Protein AF-A0A968D7C8-F1 (afdb_monomer)

Mean predicted aligned error: 4.27 Å

Foldseek 3Di:
DDADEAAPDPDDDPPDAADQFAHWYWYDDDQKIKIKGARHPQDANDDPPGDHSGDMDIDIWHQDPVPRDIDD

pLDDT: mean 91.31, std 8.65, range [60.16, 98.38]

Radius of gyration: 13.73 Å; Cα contacts (8 Å, |Δi|>4): 136; chains: 1; bounding box: 36×19×41 Å

Structure (mmCIF, N/CA/C/O backbone):
data_AF-A0A968D7C8-F1
#
_entry.id   AF-A0A968D7C8-F1
#
loop_
_atom_site.group_PDB
_atom_site.id
_atom_site.type_symbol
_atom_site.label_atom_id
_atom_site.label_alt_id
_atom_site.label_comp_id
_atom_site.label_asym_id
_atom_site.label_entity_id
_atom_site.label_seq_id
_atom_site.pdbx_PDB_ins_code
_atom_site.Cartn_x
_atom_site.Cartn_y
_atom_site.Cartn_z
_atom_site.occupancy
_atom_site.B_iso_or_equiv
_atom_site.auth_seq_id
_atom_site.auth_comp_id
_atom_site.auth_asym_id
_atom_site.auth_atom_id
_atom_site.pdbx_PDB_model_num
ATOM 1 N N . MET A 1 1 ? 8.683 11.607 5.067 1.00 73.44 1 MET A N 1
ATOM 2 C CA . MET A 1 1 ? 8.099 11.015 3.844 1.00 73.44 1 MET A CA 1
ATOM 3 C C . MET A 1 1 ? 6.629 10.746 4.104 1.00 73.44 1 MET A C 1
ATOM 5 O O . MET A 1 1 ? 6.284 10.534 5.262 1.00 73.44 1 MET A O 1
ATOM 9 N N . THR A 1 2 ? 5.793 10.758 3.071 1.00 87.06 2 THR A N 1
ATOM 10 C CA . THR A 1 2 ? 4.349 10.515 3.192 1.00 87.06 2 THR A CA 1
ATOM 11 C C . THR A 1 2 ? 3.985 9.353 2.283 1.00 87.06 2 THR A C 1
ATOM 13 O O . THR A 1 2 ? 4.357 9.369 1.113 1.00 87.06 2 THR A O 1
ATOM 16 N N . ARG A 1 3 ? 3.270 8.358 2.814 1.00 90.75 3 ARG A N 1
ATOM 17 C CA . ARG A 1 3 ? 2.672 7.274 2.027 1.00 90.75 3 ARG A CA 1
ATOM 18 C C . ARG A 1 3 ? 1.200 7.596 1.794 1.00 90.75 3 ARG A C 1
ATOM 20 O O . ARG A 1 3 ? 0.496 7.925 2.745 1.00 90.75 3 ARG A O 1
ATOM 27 N N . THR A 1 4 ? 0.747 7.474 0.553 1.00 95.19 4 THR A N 1
ATOM 28 C CA . THR A 1 4 ? -0.669 7.605 0.187 1.00 95.19 4 THR A CA 1
ATOM 29 C C . THR A 1 4 ? -1.252 6.220 -0.040 1.00 95.19 4 THR A C 1
ATOM 31 O O . THR A 1 4 ? -0.646 5.408 -0.734 1.00 95.19 4 THR A O 1
ATOM 34 N N . ILE A 1 5 ? -2.425 5.956 0.536 1.00 97.12 5 ILE A N 1
ATOM 35 C CA . ILE A 1 5 ? -3.165 4.707 0.344 1.00 97.12 5 ILE A CA 1
ATOM 36 C C . ILE A 1 5 ? -4.435 5.036 -0.439 1.00 97.12 5 ILE A C 1
ATOM 38 O O . ILE A 1 5 ? -5.277 5.811 0.020 1.00 97.12 5 ILE A O 1
ATOM 42 N N . HIS A 1 6 ? -4.566 4.464 -1.632 1.00 97.81 6 HIS A N 1
ATOM 43 C CA . HIS A 1 6 ? -5.716 4.676 -2.503 1.00 97.81 6 HIS A CA 1
ATOM 44 C C . HIS A 1 6 ? -6.836 3.697 -2.139 1.00 97.81 6 HIS A C 1
ATOM 46 O O . HIS A 1 6 ? -6.740 2.498 -2.385 1.00 97.81 6 HIS A O 1
ATOM 52 N N . MET A 1 7 ? -7.908 4.214 -1.537 1.00 98.19 7 MET A N 1
ATOM 53 C CA . MET A 1 7 ? -9.014 3.402 -1.002 1.00 98.19 7 MET A CA 1
ATOM 54 C C . MET A 1 7 ? -10.093 3.052 -2.039 1.00 98.19 7 MET A C 1
ATOM 56 O O . MET A 1 7 ? -11.031 2.319 -1.742 1.00 98.19 7 MET A O 1
ATOM 60 N N . ASN A 1 8 ? -10.004 3.625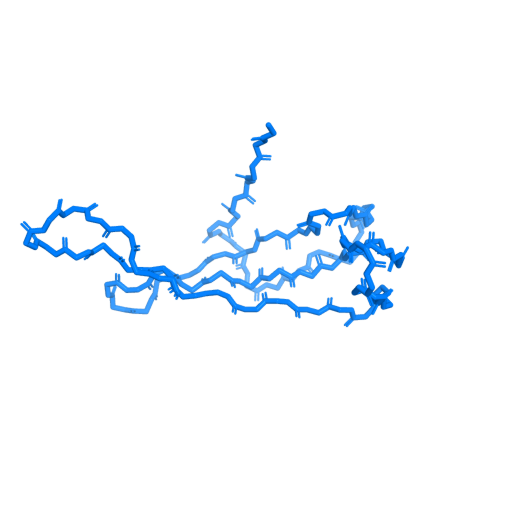 -3.241 1.00 97.69 8 ASN A N 1
ATOM 61 C CA . ASN A 1 8 ? -11.013 3.534 -4.299 1.00 97.69 8 ASN A CA 1
ATOM 62 C C . ASN A 1 8 ? -10.546 2.717 -5.516 1.00 97.69 8 ASN A C 1
ATOM 64 O O . ASN A 1 8 ? -11.157 2.810 -6.579 1.00 97.69 8 ASN A O 1
ATOM 68 N N . LEU A 1 9 ? -9.459 1.957 -5.371 1.00 97.12 9 LEU A N 1
ATOM 69 C CA . LEU A 1 9 ? -8.898 1.100 -6.411 1.00 97.12 9 LEU A CA 1
ATOM 70 C C . LEU A 1 9 ? -8.968 -0.363 -5.972 1.00 97.12 9 LEU A C 1
ATOM 72 O O . LEU A 1 9 ? -8.753 -0.679 -4.804 1.00 97.12 9 LEU A O 1
ATOM 76 N N . THR A 1 10 ? -9.251 -1.251 -6.921 1.00 95.56 10 THR A N 1
ATOM 77 C CA . THR A 1 10 ? -9.265 -2.708 -6.706 1.00 95.56 10 THR A CA 1
ATOM 78 C C . THR A 1 10 ? -8.040 -3.406 -7.290 1.00 95.56 10 THR A C 1
ATOM 80 O O . THR A 1 10 ? -7.799 -4.567 -6.978 1.00 95.56 10 THR A O 1
ATOM 83 N N . GLU A 1 11 ? -7.273 -2.711 -8.129 1.00 96.44 11 GLU A N 1
ATOM 84 C CA . GLU A 1 11 ? -6.059 -3.203 -8.775 1.00 96.44 11 GLU A CA 1
ATOM 85 C C . GLU A 1 11 ? -5.012 -2.089 -8.869 1.00 96.44 11 GLU A C 1
ATOM 87 O O . GLU A 1 11 ? -5.346 -0.900 -8.850 1.00 96.44 11 GLU A O 1
ATOM 92 N N . HIS A 1 12 ? -3.737 -2.474 -8.961 1.00 96.19 12 HIS A N 1
ATOM 93 C CA . HIS A 1 12 ? -2.656 -1.510 -9.142 1.00 96.19 12 HIS A CA 1
ATOM 94 C C . HIS A 1 12 ? -2.633 -0.980 -10.574 1.00 96.19 12 HIS A C 1
ATOM 96 O O . HIS A 1 12 ? -2.671 -1.777 -11.515 1.00 96.19 12 HIS A O 1
ATOM 102 N N . PRO A 1 13 ? -2.484 0.340 -10.762 1.00 95.06 13 PRO A N 1
ATOM 103 C CA . PRO A 1 13 ? -2.294 0.902 -12.088 1.00 95.06 13 PRO A CA 1
ATOM 104 C C . PRO A 1 13 ? -1.011 0.355 -12.728 1.00 95.06 13 PRO A C 1
ATOM 106 O O . PRO A 1 13 ? 0.021 0.167 -12.076 1.00 95.06 13 PRO A O 1
ATOM 109 N N . THR A 1 14 ? -1.070 0.096 -14.032 1.00 92.25 14 THR A N 1
ATOM 110 C CA . THR A 1 14 ? 0.074 -0.423 -14.801 1.00 92.25 14 THR A CA 1
ATOM 111 C C . THR A 1 14 ? 0.965 0.691 -15.350 1.00 92.25 14 THR A C 1
ATOM 113 O O . THR A 1 14 ? 2.134 0.450 -15.661 1.00 92.25 14 THR A O 1
ATOM 116 N N . ASP A 1 15 ? 0.440 1.914 -15.403 1.00 93.50 15 ASP A N 1
ATOM 117 C CA . ASP A 1 15 ? 1.025 3.126 -15.978 1.00 93.50 15 ASP A CA 1
ATOM 118 C C . ASP A 1 15 ? 1.623 4.081 -14.929 1.00 93.50 15 ASP A C 1
ATOM 120 O O . ASP A 1 15 ? 1.908 5.240 -15.222 1.00 93.50 15 ASP A O 1
ATOM 124 N N . VAL A 1 16 ? 1.879 3.595 -13.711 1.00 92.75 16 VAL A N 1
ATOM 125 C CA . VAL A 1 16 ? 2.628 4.351 -12.696 1.00 92.75 16 VAL A CA 1
ATOM 126 C C . VAL A 1 16 ? 4.120 4.048 -12.749 1.00 92.75 16 VAL A C 1
ATOM 128 O O . VAL A 1 16 ? 4.540 2.892 -12.908 1.00 92.75 16 VAL A O 1
ATOM 131 N N . VAL A 1 17 ? 4.913 5.107 -12.574 1.00 93.00 17 VAL A N 1
ATOM 132 C CA . VAL A 1 17 ? 6.369 5.033 -12.418 1.00 93.00 17 VAL A CA 1
ATOM 133 C C . VAL A 1 17 ? 6.683 4.300 -11.108 1.00 93.00 17 VAL A C 1
ATOM 135 O O . VAL A 1 17 ? 6.199 4.735 -10.060 1.00 93.00 17 VAL A O 1
ATOM 138 N N . PRO A 1 18 ? 7.464 3.204 -11.141 1.00 92.94 18 PRO A N 1
ATOM 139 C CA . PRO A 1 18 ? 7.855 2.499 -9.927 1.00 92.94 18 PRO A CA 1
ATOM 140 C C . PRO A 1 18 ? 8.639 3.382 -8.948 1.00 92.94 18 PRO A C 1
ATOM 142 O O . PRO A 1 18 ? 9.367 4.284 -9.368 1.00 92.94 18 PRO A O 1
ATOM 145 N N . SER A 1 19 ? 8.510 3.112 -7.648 1.00 91.50 19 SER A N 1
ATOM 146 C CA . SER A 1 19 ? 9.214 3.858 -6.595 1.00 91.50 19 SER A CA 1
ATOM 147 C C . SER A 1 19 ? 9.684 2.952 -5.460 1.00 91.50 19 SER A C 1
ATOM 149 O O . SER A 1 19 ? 9.150 1.859 -5.288 1.00 91.50 19 SER A O 1
ATOM 151 N N . ASP A 1 20 ? 10.620 3.422 -4.630 1.00 88.62 20 ASP A N 1
ATOM 152 C CA . ASP A 1 20 ? 11.145 2.627 -3.507 1.00 88.62 20 ASP A CA 1
ATOM 153 C C . ASP A 1 20 ? 10.064 2.305 -2.454 1.00 88.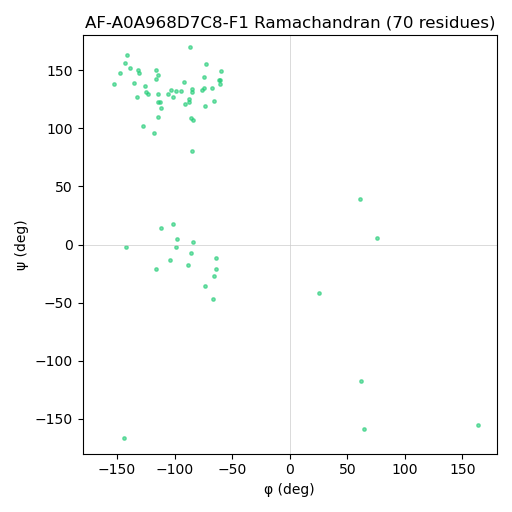62 20 ASP A C 1
ATOM 155 O O . ASP A 1 20 ? 10.198 1.354 -1.689 1.00 88.62 20 ASP A O 1
ATOM 159 N N . MET A 1 21 ? 8.974 3.082 -2.414 1.00 89.75 21 MET A N 1
ATOM 160 C CA . MET A 1 21 ? 7.822 2.852 -1.530 1.00 89.75 21 MET A CA 1
ATOM 161 C C . MET A 1 21 ? 6.650 2.152 -2.233 1.00 89.75 21 MET A C 1
ATOM 163 O O . MET A 1 21 ? 5.630 1.880 -1.595 1.00 89.75 21 MET A O 1
ATOM 167 N N . GLY A 1 22 ? 6.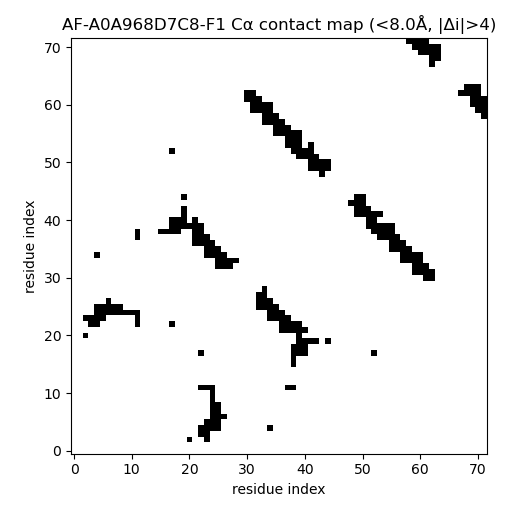778 1.876 -3.531 1.00 93.38 22 GLY A N 1
ATOM 168 C CA . GLY A 1 22 ? 5.713 1.315 -4.349 1.00 93.38 22 GLY A CA 1
ATOM 169 C C . GLY A 1 22 ? 4.502 2.241 -4.506 1.00 93.38 22 GLY A C 1
ATOM 170 O O . GLY A 1 22 ? 4.581 3.462 -4.348 1.00 93.38 22 GLY A O 1
ATOM 171 N N . TYR A 1 23 ? 3.371 1.636 -4.844 1.00 96.19 23 TYR A N 1
ATOM 172 C CA . TYR A 1 23 ? 2.044 2.234 -4.931 1.00 96.19 23 TYR A CA 1
ATOM 173 C C . TYR A 1 23 ? 1.110 1.412 -4.048 1.00 96.19 23 TYR A C 1
ATOM 175 O O . TYR A 1 23 ? 1.141 0.187 -4.130 1.00 96.19 23 TYR A O 1
ATOM 183 N N . SER A 1 24 ? 0.318 2.051 -3.187 1.00 97.88 24 SER A N 1
ATOM 184 C CA . SER A 1 24 ? -0.497 1.353 -2.183 1.00 97.88 24 SER A CA 1
ATOM 185 C C . SER A 1 24 ? -1.989 1.524 -2.440 1.00 97.88 24 SER A C 1
ATOM 187 O O . SER A 1 24 ? -2.484 2.648 -2.546 1.00 97.88 24 SER A O 1
ATOM 189 N N . ILE A 1 25 ? -2.714 0.409 -2.454 1.00 98.38 25 ILE A N 1
ATOM 190 C CA . ILE A 1 25 ? -4.178 0.365 -2.471 1.00 98.38 25 ILE A CA 1
ATOM 191 C C . ILE A 1 25 ? -4.679 -0.248 -1.165 1.00 98.38 25 ILE A C 1
ATOM 193 O O . ILE A 1 25 ? -4.017 -1.107 -0.583 1.00 98.38 25 ILE A O 1
ATOM 197 N N . GLY A 1 26 ? -5.822 0.218 -0.676 1.00 98.06 26 GLY A N 1
ATOM 198 C CA . GLY A 1 26 ? -6.344 -0.182 0.627 1.00 98.06 26 GLY A CA 1
ATOM 199 C C . GLY A 1 26 ? -7.803 -0.597 0.575 1.00 98.06 26 GLY A C 1
ATOM 200 O O . GLY A 1 26 ? -8.596 -0.046 -0.188 1.00 98.06 26 GLY A O 1
ATOM 201 N N . ARG A 1 27 ? -8.171 -1.550 1.429 1.00 98.00 27 ARG A N 1
ATOM 202 C CA . ARG A 1 27 ? -9.559 -1.973 1.629 1.00 98.00 27 ARG A CA 1
ATOM 203 C C . ARG A 1 27 ? -9.794 -2.397 3.072 1.00 98.00 27 ARG A C 1
ATOM 205 O O . ARG A 1 27 ? -8.907 -2.952 3.715 1.00 98.00 27 ARG A O 1
ATOM 212 N N . TRP A 1 28 ? -11.005 -2.164 3.562 1.00 96.94 28 TRP A N 1
ATOM 213 C CA . TRP A 1 28 ? -11.415 -2.614 4.889 1.00 96.94 28 TRP A CA 1
ATOM 214 C C . TRP A 1 28 ? -11.908 -4.062 4.846 1.00 96.94 28 TRP A C 1
ATOM 216 O O . TRP A 1 28 ? -12.747 -4.419 4.019 1.00 96.94 28 TRP A O 1
ATOM 226 N N . GLU A 1 29 ? -11.405 -4.882 5.763 1.00 97.00 29 GLU A N 1
ATOM 227 C CA . GLU A 1 29 ? -11.942 -6.198 6.108 1.00 97.00 29 GLU A CA 1
ATOM 228 C C . GLU A 1 29 ? -12.380 -6.169 7.570 1.00 97.00 29 GLU A C 1
ATOM 230 O O . GLU A 1 29 ? -11.565 -6.329 8.478 1.00 97.00 29 GLU A O 1
ATOM 235 N N . GLY A 1 30 ? -13.668 -5.916 7.807 1.00 95.31 30 GLY A N 1
ATOM 236 C CA . GLY A 1 30 ? -14.146 -5.637 9.159 1.00 95.31 30 GLY A CA 1
ATOM 237 C C . GLY A 1 30 ? -13.486 -4.372 9.711 1.00 95.31 30 GLY A C 1
ATOM 238 O O . GLY A 1 30 ? -13.660 -3.294 9.147 1.00 95.31 30 GLY A O 1
ATOM 239 N N . ASP A 1 31 ? -12.727 -4.516 10.795 1.00 94.81 31 ASP A N 1
ATOM 240 C CA . ASP A 1 31 ? -11.982 -3.444 11.467 1.00 94.81 31 ASP A CA 1
ATOM 241 C C . ASP A 1 31 ? -10.495 -3.378 11.071 1.00 94.81 31 ASP A C 1
ATOM 243 O O . ASP A 1 31 ? -9.739 -2.577 11.621 1.00 94.81 31 ASP A O 1
ATOM 247 N N . THR A 1 32 ? -10.069 -4.210 10.118 1.00 97.06 32 THR A N 1
ATOM 248 C CA . THR A 1 32 ? -8.685 -4.266 9.640 1.00 97.06 32 THR A CA 1
ATOM 249 C C . THR A 1 32 ? -8.549 -3.538 8.306 1.00 97.06 32 THR A C 1
ATOM 251 O O . THR A 1 32 ? -9.259 -3.849 7.345 1.00 97.06 32 THR A O 1
ATOM 254 N N . LEU A 1 33 ? -7.605 -2.603 8.2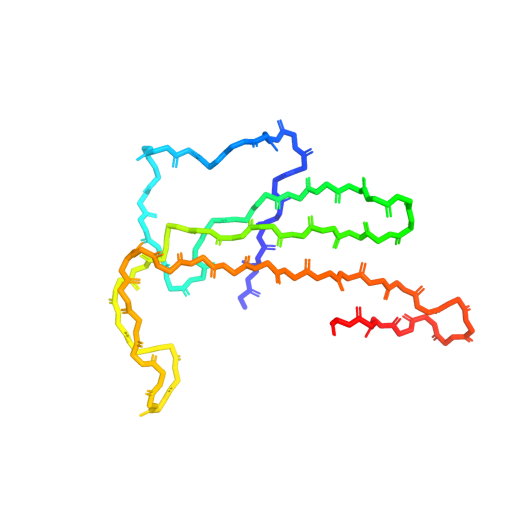13 1.00 97.56 33 LEU A N 1
ATOM 255 C CA . LEU A 1 33 ? -7.193 -1.995 6.953 1.00 97.56 33 LEU A CA 1
ATOM 256 C C . LEU A 1 33 ? -6.149 -2.896 6.292 1.00 97.56 33 LEU A C 1
ATOM 258 O O . LEU A 1 33 ? -5.003 -2.969 6.734 1.00 97.56 33 LEU A O 1
ATOM 262 N N . VAL A 1 34 ? -6.546 -3.576 5.221 1.00 98.12 34 VAL A N 1
ATOM 263 C CA . VAL A 1 34 ? -5.633 -4.361 4.389 1.00 98.12 34 VAL A CA 1
ATOM 264 C C . VAL A 1 34 ? -5.050 -3.448 3.328 1.00 98.12 34 VAL A C 1
ATOM 266 O O . VAL A 1 34 ? -5.798 -2.856 2.545 1.00 98.12 34 VAL A O 1
ATOM 269 N N . ILE A 1 35 ? -3.726 -3.347 3.298 1.00 98.12 35 ILE A N 1
ATOM 270 C CA . ILE A 1 35 ? -2.998 -2.533 2.330 1.00 98.12 35 ILE A CA 1
ATOM 271 C C . ILE A 1 35 ? -2.185 -3.465 1.450 1.00 98.12 35 ILE A C 1
ATOM 273 O O . ILE A 1 35 ? -1.348 -4.214 1.945 1.00 98.12 35 ILE A O 1
ATOM 277 N N . ASP A 1 36 ? -2.416 -3.392 0.148 1.00 97.94 36 ASP A N 1
ATOM 278 C CA . ASP A 1 36 ? -1.607 -4.075 -0.849 1.00 97.94 36 ASP A CA 1
ATOM 279 C C . ASP A 1 36 ? -0.725 -3.054 -1.565 1.00 97.94 36 ASP A C 1
ATOM 281 O O . ASP A 1 36 ? -1.195 -1.996 -1.992 1.00 97.94 36 ASP A O 1
ATOM 285 N N . SER A 1 37 ? 0.570 -3.337 -1.655 1.00 96.62 37 SER A N 1
ATOM 286 C CA . SER A 1 37 ? 1.548 -2.475 -2.313 1.00 96.62 37 SER A CA 1
ATOM 287 C C . SER A 1 37 ? 2.324 -3.227 -3.371 1.00 96.62 37 SER A C 1
ATOM 289 O O . SER A 1 37 ? 2.783 -4.344 -3.141 1.00 96.62 37 SER A O 1
ATOM 291 N N . ALA A 1 38 ? 2.506 -2.578 -4.514 1.00 95.94 38 ALA A N 1
ATOM 292 C CA . ALA A 1 38 ? 3.251 -3.097 -5.653 1.00 95.94 38 ALA A CA 1
ATOM 293 C C . ALA A 1 38 ? 4.016 -1.957 -6.337 1.00 95.94 38 ALA A C 1
ATOM 295 O O . ALA A 1 38 ? 4.117 -0.860 -5.792 1.00 95.94 38 ALA A O 1
ATOM 296 N N . ARG A 1 39 ? 4.524 -2.190 -7.555 1.00 94.81 39 ARG A N 1
ATOM 297 C CA . ARG A 1 39 ? 5.207 -1.162 -8.369 1.00 94.81 39 ARG A CA 1
ATOM 298 C C . ARG A 1 39 ? 6.460 -0.617 -7.677 1.00 94.81 39 ARG A C 1
ATOM 300 O O . ARG A 1 39 ? 6.739 0.580 -7.727 1.00 94.81 39 ARG A O 1
ATOM 307 N N . PHE A 1 40 ? 7.203 -1.503 -7.024 1.00 93.81 40 PHE A N 1
ATOM 308 C CA . PHE A 1 40 ? 8.485 -1.158 -6.428 1.00 93.81 40 PHE A CA 1
ATOM 309 C C . PHE A 1 40 ? 9.560 -1.011 -7.508 1.00 93.81 40 PHE A C 1
ATOM 311 O O . PHE A 1 40 ? 9.559 -1.737 -8.503 1.00 93.81 40 PHE A O 1
ATOM 318 N N . SER A 1 41 ? 10.486 -0.073 -7.327 1.00 92.12 41 SER A N 1
ATOM 319 C CA . SER A 1 41 ? 11.757 -0.081 -8.057 1.00 92.12 41 SER A CA 1
ATOM 320 C C . SER A 1 41 ? 12.591 -1.276 -7.605 1.00 92.12 41 SER A C 1
ATOM 322 O O . SER A 1 41 ? 12.743 -1.516 -6.413 1.00 92.12 41 SER A O 1
ATOM 324 N N . ALA A 1 42 ? 13.186 -2.014 -8.544 1.00 89.75 42 ALA A N 1
ATOM 325 C CA . ALA A 1 42 ?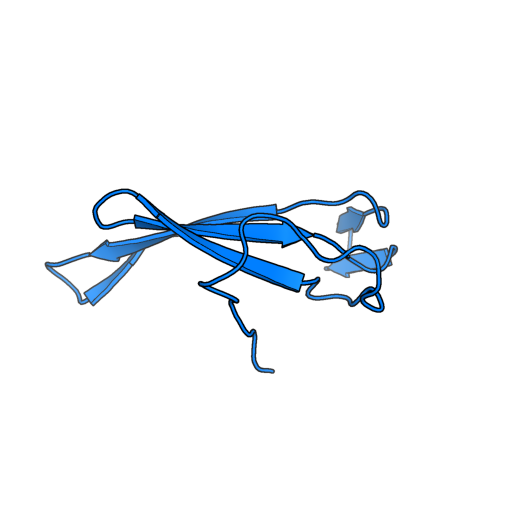 1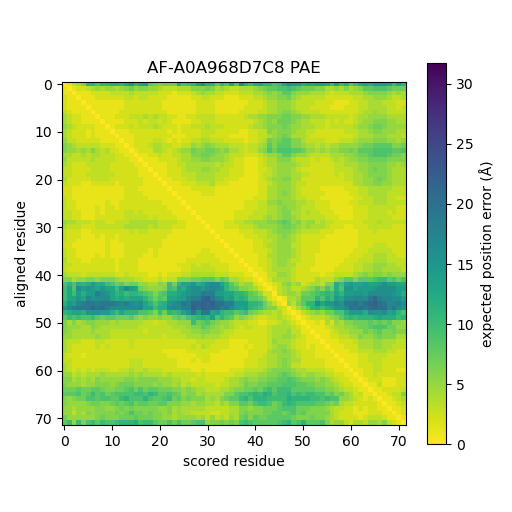4.166 -3.033 -8.183 1.00 89.75 42 ALA A CA 1
ATOM 326 C C . ALA A 1 42 ? 15.361 -2.384 -7.464 1.00 89.75 42 ALA A C 1
ATOM 328 O O . ALA A 1 42 ? 15.861 -1.340 -7.890 1.00 89.75 42 ALA A O 1
ATOM 329 N N . GLY A 1 43 ? 15.857 -3.011 -6.399 1.00 84.94 43 GLY A N 1
ATOM 330 C CA . GLY A 1 43 ? 16.957 -2.433 -5.632 1.00 84.94 43 GLY A CA 1
ATOM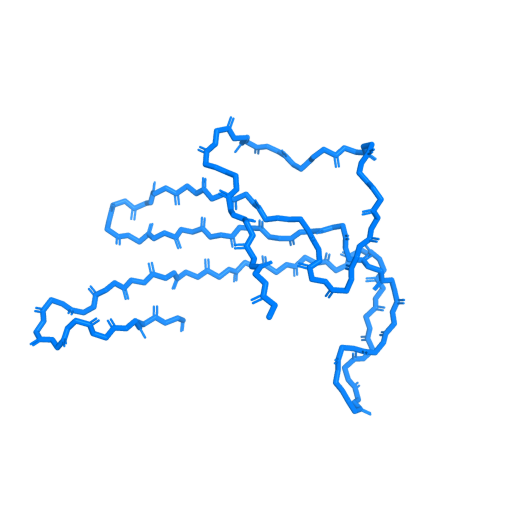 331 C C . GLY A 1 43 ? 17.144 -3.044 -4.254 1.00 84.94 43 GLY A C 1
ATOM 332 O O . GLY A 1 43 ? 16.777 -4.192 -3.999 1.00 84.94 43 GLY A O 1
ATOM 333 N N . VAL A 1 44 ? 17.736 -2.265 -3.351 1.00 71.88 44 VAL A N 1
ATOM 334 C CA . VAL A 1 44 ? 17.965 -2.652 -1.955 1.00 71.88 44 VAL A CA 1
ATOM 335 C C . VAL A 1 44 ? 17.130 -1.746 -1.061 1.00 71.88 44 VAL A C 1
ATOM 337 O O . VAL A 1 44 ? 17.453 -0.572 -0.924 1.00 71.88 44 VAL A O 1
ATOM 340 N N . LEU A 1 45 ? 16.084 -2.291 -0.435 1.00 69.00 45 LEU A N 1
ATOM 341 C CA . LEU A 1 45 ? 15.227 -1.541 0.496 1.00 69.00 45 LEU A CA 1
ATOM 342 C C . LEU A 1 45 ? 15.998 -1.133 1.764 1.00 69.00 45 LEU A C 1
ATOM 344 O O . LEU A 1 45 ? 15.959 0.017 2.186 1.00 69.00 45 LEU A O 1
ATOM 348 N N . THR A 1 46 ? 16.739 -2.070 2.363 1.00 62.72 46 THR A N 1
ATOM 349 C CA . THR A 1 46 ? 17.639 -1.840 3.512 1.00 62.72 46 THR A CA 1
ATOM 350 C C . THR A 1 46 ? 18.766 -2.864 3.483 1.00 62.72 46 THR A C 1
ATOM 352 O O . THR A 1 46 ? 18.458 -4.016 3.213 1.00 62.72 46 THR A O 1
ATOM 355 N N . PHE A 1 47 ? 20.020 -2.456 3.754 1.00 60.16 47 PHE A N 1
ATOM 356 C CA . PHE A 1 47 ? 21.307 -3.194 3.908 1.00 60.16 47 PHE A CA 1
ATOM 357 C C . PHE A 1 47 ? 21.527 -4.566 3.211 1.00 60.16 47 PHE A C 1
ATOM 359 O O . PHE A 1 47 ? 22.621 -4.804 2.704 1.00 60.16 47 PHE A O 1
ATOM 366 N N . ARG A 1 48 ? 20.552 -5.485 3.190 1.00 62.00 48 ARG A N 1
ATOM 367 C CA . ARG A 1 48 ? 20.593 -6.805 2.541 1.00 62.00 48 ARG A CA 1
ATOM 368 C C . ARG A 1 48 ? 19.288 -7.274 1.872 1.00 62.00 48 ARG A C 1
ATOM 370 O O . ARG A 1 48 ? 19.282 -8.352 1.284 1.00 62.00 48 ARG A O 1
ATOM 377 N N . ASN A 1 49 ? 18.205 -6.503 1.943 1.00 75.38 49 ASN A N 1
ATOM 378 C CA . ASN A 1 49 ? 16.914 -6.840 1.342 1.00 75.38 49 ASN A CA 1
ATOM 379 C C . ASN A 1 49 ? 16.902 -6.403 -0.122 1.00 75.38 49 ASN A C 1
ATOM 381 O O . ASN A 1 49 ? 16.426 -5.319 -0.465 1.00 75.38 49 ASN A O 1
ATOM 385 N N . VAL A 1 50 ? 17.513 -7.238 -0.961 1.00 83.44 50 VAL A N 1
ATOM 386 C CA . VAL A 1 50 ? 17.445 -7.101 -2.415 1.00 83.44 50 VAL A CA 1
ATOM 387 C C . VAL A 1 50 ? 16.076 -7.583 -2.870 1.00 83.44 50 VAL A C 1
ATOM 389 O O . VAL A 1 50 ? 15.629 -8.656 -2.467 1.00 83.44 50 VAL A O 1
ATOM 392 N N . HIS A 1 51 ? 15.435 -6.804 -3.726 1.00 85.00 51 HIS A N 1
ATOM 393 C CA . HIS A 1 51 ? 14.139 -7.131 -4.297 1.00 85.00 51 HIS A CA 1
ATOM 394 C C . HIS A 1 51 ? 14.108 -6.763 -5.776 1.00 85.00 51 HIS A C 1
ATOM 396 O O . HIS A 1 51 ? 14.832 -5.874 -6.236 1.00 85.00 51 HIS A O 1
ATOM 402 N N . THR A 1 52 ? 13.290 -7.494 -6.523 1.00 89.94 52 THR A N 1
ATOM 403 C CA . THR A 1 52 ? 12.980 -7.175 -7.912 1.00 89.94 52 THR A CA 1
ATOM 404 C C . THR A 1 52 ? 11.808 -6.198 -7.972 1.00 89.94 52 THR A C 1
ATOM 406 O O . THR A 1 52 ? 11.107 -5.970 -6.985 1.00 89.94 52 THR A O 1
ATOM 409 N N . ASP A 1 53 ? 11.562 -5.664 -9.161 1.00 86.62 53 ASP A N 1
ATOM 410 C CA . ASP A 1 53 ? 10.369 -4.877 -9.485 1.00 86.62 53 ASP A CA 1
ATOM 411 C C . ASP A 1 53 ? 9.056 -5.684 -9.402 1.00 86.62 53 ASP A C 1
ATOM 413 O O . ASP A 1 53 ? 7.968 -5.112 -9.387 1.00 86.62 53 ASP A O 1
ATOM 417 N N . ALA A 1 54 ? 9.154 -7.012 -9.293 1.00 91.50 54 ALA A N 1
ATOM 418 C CA . ALA A 1 54 ? 8.036 -7.920 -9.053 1.00 91.50 54 ALA A CA 1
ATOM 419 C C . ALA A 1 54 ? 7.654 -8.059 -7.566 1.00 91.50 54 ALA A C 1
ATOM 421 O O . ALA A 1 54 ? 6.775 -8.857 -7.242 1.00 91.50 54 ALA A O 1
ATOM 422 N N . MET A 1 55 ? 8.311 -7.336 -6.652 1.00 92.94 55 MET A N 1
ATOM 423 C CA . MET A 1 55 ? 7.941 -7.359 -5.238 1.00 92.94 55 MET A CA 1
ATOM 424 C C . MET A 1 55 ? 6.503 -6.869 -5.032 1.00 92.94 55 MET A C 1
ATOM 426 O O . MET A 1 55 ? 6.057 -5.891 -5.633 1.00 92.94 55 MET A O 1
ATOM 430 N N . THR A 1 56 ? 5.810 -7.526 -4.110 1.00 94.19 56 THR A N 1
ATOM 431 C CA . THR A 1 56 ? 4.538 -7.076 -3.550 1.00 94.19 56 THR A CA 1
ATOM 432 C C . THR A 1 56 ? 4.600 -7.172 -2.031 1.00 94.19 56 THR A C 1
ATOM 434 O O . THR A 1 56 ? 5.292 -8.036 -1.487 1.00 94.19 56 THR A O 1
ATOM 437 N N . LEU A 1 57 ? 3.874 -6.297 -1.341 1.00 94.12 57 LEU A N 1
ATOM 438 C CA . LEU A 1 57 ? 3.777 -6.272 0.116 1.00 94.12 57 LEU A CA 1
ATOM 439 C C . LEU A 1 57 ? 2.310 -6.146 0.520 1.00 94.12 57 LEU A C 1
ATOM 441 O O . LEU A 1 57 ? 1.637 -5.210 0.095 1.00 94.12 57 LEU A O 1
ATOM 445 N N . THR A 1 58 ? 1.844 -7.049 1.378 1.00 97.12 58 THR A N 1
ATOM 446 C CA . THR A 1 58 ? 0.524 -6.954 2.002 1.00 97.12 58 THR A CA 1
ATOM 447 C C . THR A 1 58 ? 0.693 -6.707 3.497 1.00 97.12 58 THR A C 1
ATOM 449 O O . THR A 1 58 ? 1.323 -7.503 4.190 1.00 97.12 58 THR A O 1
ATOM 452 N N . GLU A 1 59 ? 0.110 -5.621 3.990 1.00 96.56 59 GLU A N 1
ATOM 453 C CA . GLU A 1 59 ? 0.092 -5.239 5.405 1.00 96.56 59 GLU A CA 1
ATOM 454 C C . GLU A 1 59 ? -1.347 -5.253 5.925 1.00 96.56 59 GLU A C 1
ATOM 456 O O . GLU A 1 59 ? -2.298 -4.997 5.175 1.00 96.56 59 GLU A O 1
ATOM 461 N N . ARG A 1 60 ? -1.520 -5.545 7.214 1.00 97.75 60 ARG A N 1
ATOM 462 C CA . ARG A 1 60 ? -2.832 -5.574 7.865 1.00 97.75 60 ARG A CA 1
ATOM 463 C C . ARG A 1 60 ? -2.782 -4.701 9.106 1.00 97.75 60 ARG A C 1
ATOM 465 O O . ARG A 1 60 ? -2.271 -5.116 10.130 1.00 97.75 60 ARG A O 1
ATOM 472 N N . LEU A 1 61 ? -3.326 -3.496 8.999 1.00 96.19 61 LEU A N 1
ATOM 473 C CA . LEU A 1 61 ? -3.337 -2.543 10.100 1.00 96.19 61 LEU A CA 1
ATOM 474 C C . LEU A 1 61 ? -4.637 -2.647 10.887 1.00 96.19 61 LEU A C 1
ATOM 476 O O . LEU A 1 61 ? -5.726 -2.582 10.306 1.00 96.19 61 LEU A O 1
ATOM 480 N N . ARG A 1 62 ? -4.529 -2.723 12.209 1.00 95.88 62 ARG A N 1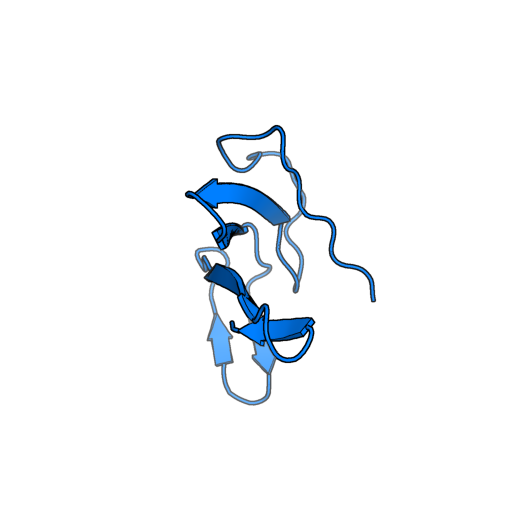
ATOM 481 C CA . ARG A 1 62 ? -5.672 -2.676 13.121 1.00 95.88 62 ARG A CA 1
ATOM 482 C C . ARG A 1 62 ? -5.370 -1.749 14.290 1.00 95.88 62 ARG A C 1
ATOM 484 O O . ARG A 1 62 ? -4.263 -1.750 14.810 1.00 95.88 62 ARG A O 1
ATOM 491 N N . VAL A 1 63 ? -6.351 -0.951 14.707 1.00 92.75 63 VAL A N 1
ATOM 492 C CA . VAL A 1 63 ? -6.232 -0.137 15.925 1.00 92.75 63 VAL A CA 1
ATOM 493 C C . VAL A 1 63 ? -6.695 -0.971 17.114 1.00 92.75 63 VAL A C 1
ATOM 495 O O . VAL A 1 63 ? -7.826 -1.462 17.113 1.00 92.75 63 VAL A O 1
ATOM 498 N N . LEU A 1 64 ? -5.846 -1.107 18.129 1.00 92.62 64 LEU A N 1
ATOM 499 C CA . LEU A 1 64 ? -6.206 -1.750 19.387 1.00 92.62 64 LEU A CA 1
ATOM 500 C C . LEU A 1 64 ? -7.125 -0.816 20.188 1.00 92.62 64 LEU A C 1
ATOM 502 O O . LEU A 1 64 ? -6.724 0.306 20.504 1.00 92.62 64 LEU A O 1
ATOM 506 N N . PRO A 1 65 ? -8.364 -1.222 20.510 1.00 90.12 65 PRO A N 1
ATOM 507 C CA . PRO A 1 65 ? -9.340 -0.328 21.132 1.00 90.12 65 PRO A CA 1
ATOM 508 C C . PRO A 1 65 ? -8.942 0.112 22.547 1.00 90.12 65 PRO A C 1
ATOM 510 O O . PRO A 1 65 ? -9.346 1.186 22.990 1.00 90.12 65 PRO A O 1
ATOM 513 N N . GLU A 1 66 ? -8.164 -0.699 23.259 1.00 93.44 66 GLU A N 1
ATOM 514 C CA . GLU A 1 66 ? -7.721 -0.430 24.625 1.00 93.44 66 GLU A CA 1
ATOM 515 C C . GLU A 1 66 ? -6.635 0.645 24.725 1.00 93.44 66 GLU A C 1
ATOM 517 O O . GLU A 1 66 ? -6.632 1.410 25.690 1.00 93.44 66 GLU A O 1
ATOM 522 N N . SER A 1 67 ? -5.726 0.713 23.751 1.00 94.50 67 SER A N 1
ATOM 523 C CA . SER A 1 67 ? -4.562 1.605 23.795 1.00 94.50 67 SER A CA 1
ATOM 524 C C . SER A 1 67 ? -4.560 2.666 22.698 1.00 94.5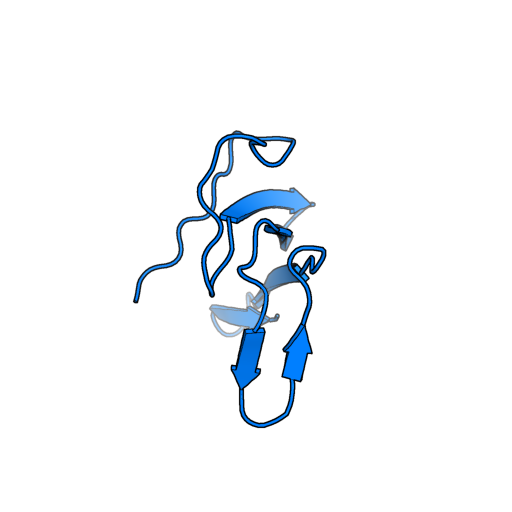0 67 SER A C 1
ATOM 526 O O . SER A 1 67 ? -3.918 3.703 22.852 1.00 94.50 67 SER A O 1
ATOM 528 N N . GLY A 1 68 ? -5.296 2.441 21.607 1.00 91.00 68 GLY A N 1
ATOM 529 C CA . GLY A 1 68 ? -5.209 3.242 20.389 1.00 91.00 68 GLY A CA 1
ATOM 530 C C . GLY A 1 68 ? -3.962 2.945 19.549 1.00 91.00 68 GLY A C 1
ATOM 531 O O . GLY A 1 68 ? -3.730 3.639 18.559 1.00 91.00 68 GLY A O 1
ATOM 532 N N . ASP A 1 69 ? -3.169 1.937 19.923 1.00 93.44 69 ASP A N 1
ATOM 533 C CA . ASP A 1 69 ? -1.972 1.549 19.180 1.00 93.44 69 ASP A CA 1
ATOM 534 C C . ASP A 1 69 ? -2.330 0.854 17.864 1.00 93.44 69 ASP A C 1
ATOM 536 O O . ASP A 1 69 ? -3.398 0.258 17.718 1.00 93.44 69 ASP A O 1
ATOM 540 N N . LEU A 1 70 ? -1.406 0.911 16.905 1.00 91.19 70 LEU A N 1
ATOM 541 C CA . LEU A 1 70 ? -1.508 0.167 15.655 1.00 91.19 70 LEU A CA 1
ATOM 542 C C . LEU A 1 70 ? -0.840 -1.203 15.797 1.00 91.19 70 LEU A C 1
ATOM 544 O O . LEU A 1 70 ? 0.363 -1.293 16.039 1.00 91.19 70 LEU A O 1
ATOM 548 N N . GLU A 1 71 ? -1.623 -2.253 15.588 1.00 91.31 71 GLU A N 1
ATOM 549 C CA . GLU A 1 71 ? -1.163 -3.604 15.274 1.00 91.31 71 GLU A CA 1
ATOM 550 C C . GLU A 1 71 ? -0.935 -3.700 13.755 1.00 91.31 71 GLU A C 1
ATOM 552 O O . GLU A 1 71 ? -1.763 -3.209 12.978 1.00 91.31 71 GLU A O 1
ATOM 557 N N . ILE A 1 72 ? 0.204 -4.272 13.342 1.00 87.06 72 ILE A N 1
ATOM 558 C CA . ILE A 1 72 ? 0.673 -4.376 11.944 1.00 87.06 72 ILE A CA 1
ATOM 559 C C . ILE A 1 72 ? 1.076 -5.815 11.634 1.00 87.06 72 ILE A C 1
ATOM 561 O O . ILE A 1 72 ? 1.809 -6.389 12.473 1.00 87.06 72 ILE A O 1
#

Sequence (72 aa):
MTRTIHMNLTEHPTDVVPSDMGYSIGRWEGDTLVIDSARFSAGVLTFRNVHTDAMTLTERLRVLPESGDLEI

Nearest PDB structures (foldseek):
  4khb-assembly2_C  TM=5.490E-01  e=4.489E+00  Thermochaetoides thermophila DSM 1495
  8ond-assembly1_A  TM=3.902E-01  e=6.093E+00  Bdellovibrio bacteriovorus HD100
  3akk-assembly1_A  TM=3.661E-01  e=6.477E+00  Helicobacter pylori J99
  3kyd-assembly1_A  TM=2.865E-01  e=5.392E+00  Homo sapiens

Secondary structure (DSSP, 8-state):
----EETT-SS--SSSPPBTT-EEEEEEETTEEEEEEE-BPSEESSTT-EE-TT--EEEEEEE-TTT-PEE-

Solvent-accessible surface area (backbone atoms only — not comparable to full-atom values): 4448 Å² total; per-residue (Å²): 141,85,87,69,68,40,67,89,49,94,68,82,76,86,88,61,83,56,30,91,84,34,48,38,32,28,48,76,58,88,80,30,42,37,34,44,29,32,49,24,45,57,46,67,85,53,105,80,47,70,46,54,47,82,45,71,48,79,47,52,37,31,66,39,88,90,78,67,45,78,47,109